Protein AF-A0ABD3G3Y7-F1 (afdb_monomer_lite)

InterPro domains:
  IPR002200 Elicitin [SM01187] (42-125)

Organism: NCBI:txid2107226

Structure (mmCIF, N/CA/C/O backbone):
data_AF-A0ABD3G3Y7-F1
#
_entry.id   AF-A0ABD3G3Y7-F1
#
loop_
_atom_site.group_PDB
_atom_site.id
_atom_site.type_symbol
_atom_site.label_atom_id
_atom_site.label_alt_id
_atom_site.label_comp_id
_atom_site.label_asym_id
_atom_site.label_entity_id
_atom_site.label_seq_id
_atom_site.pdbx_PDB_ins_code
_atom_site.Cartn_x
_atom_site.Cartn_y
_atom_site.Cartn_z
_atom_site.occupancy
_atom_site.B_iso_or_equiv
_atom_site.auth_seq_id
_atom_site.auth_comp_id
_atom_site.auth_asym_id
_atom_site.auth_atom_id
_atom_site.pdbx_PDB_model_num
ATOM 1 N N . MET A 1 1 ? -43.238 5.661 51.638 1.00 44.09 1 MET A N 1
ATOM 2 C CA . MET A 1 1 ? -43.684 4.256 51.525 1.00 44.09 1 MET A CA 1
ATOM 3 C C . MET A 1 1 ? -43.004 3.636 50.316 1.00 44.09 1 MET A C 1
ATOM 5 O O . MET A 1 1 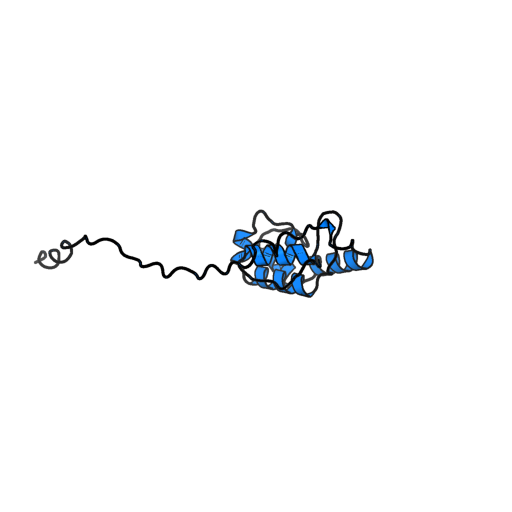? -43.554 3.562 49.229 1.00 44.09 1 MET A O 1
ATOM 9 N N . THR A 1 2 ? -41.734 3.312 50.515 1.00 48.25 2 THR A N 1
ATOM 10 C CA . THR A 1 2 ? -40.935 2.378 49.722 1.00 48.25 2 THR A CA 1
ATOM 11 C C . THR A 1 2 ? -41.426 0.949 49.988 1.00 48.25 2 THR A C 1
ATOM 13 O O . THR A 1 2 ? -42.065 0.721 51.012 1.00 48.25 2 THR A O 1
ATOM 16 N N . SER A 1 3 ? -41.068 -0.004 49.118 1.00 48.47 3 SER A N 1
ATOM 17 C CA . SER A 1 3 ? -41.077 -1.458 49.395 1.00 48.47 3 SER A CA 1
ATOM 18 C C . SER A 1 3 ? -42.194 -2.333 48.798 1.00 48.47 3 SER A C 1
ATOM 20 O O . SER A 1 3 ? -42.566 -3.322 49.420 1.00 48.47 3 SER A O 1
ATOM 22 N N . LEU A 1 4 ? -42.678 -2.065 47.578 1.00 47.31 4 LEU A N 1
ATOM 23 C CA . LEU A 1 4 ? -43.450 -3.081 46.823 1.00 47.31 4 LEU A CA 1
ATOM 24 C C . LEU A 1 4 ? -43.071 -3.236 45.343 1.00 47.31 4 LEU A C 1
ATOM 26 O O . LEU A 1 4 ? -43.404 -4.250 44.744 1.00 47.31 4 LEU A O 1
ATOM 30 N N . THR A 1 5 ? -42.302 -2.315 44.757 1.00 50.72 5 THR A N 1
ATOM 31 C CA . THR A 1 5 ? -41.830 -2.436 43.362 1.00 50.72 5 THR A CA 1
ATOM 32 C C . THR A 1 5 ? -40.524 -3.222 43.208 1.00 50.72 5 THR A C 1
ATOM 34 O O . THR A 1 5 ? -40.112 -3.508 42.090 1.00 50.72 5 THR A O 1
ATOM 37 N N . TYR A 1 6 ? -39.881 -3.620 44.311 1.00 47.50 6 TYR A N 1
ATOM 38 C CA . TYR A 1 6 ? -38.609 -4.359 44.292 1.00 47.50 6 TYR A CA 1
ATOM 39 C C . TYR A 1 6 ? -38.775 -5.887 44.208 1.00 47.50 6 TYR A C 1
ATOM 41 O O . TYR A 1 6 ? -37.803 -6.601 43.979 1.00 47.50 6 TYR A O 1
ATOM 49 N N . LEU A 1 7 ? -40.002 -6.397 44.365 1.00 43.81 7 LEU A N 1
ATOM 50 C CA . LEU A 1 7 ? -40.294 -7.836 44.358 1.00 43.81 7 LEU A CA 1
ATOM 51 C C . LEU A 1 7 ? -40.496 -8.431 42.953 1.00 43.81 7 LEU A C 1
ATOM 53 O O . LEU A 1 7 ? -40.621 -9.643 42.824 1.00 43.81 7 LEU A O 1
ATOM 57 N N . SER A 1 8 ? -40.485 -7.611 41.898 1.00 46.50 8 SER A N 1
ATOM 58 C CA . SER A 1 8 ? -40.621 -8.078 40.507 1.00 46.50 8 SER A CA 1
ATOM 59 C C . SER A 1 8 ? -39.281 -8.332 39.805 1.00 46.50 8 SER A C 1
ATOM 61 O O . SER A 1 8 ? -39.274 -8.772 38.662 1.00 46.50 8 SER A O 1
ATOM 63 N N . VAL A 1 9 ? -38.147 -8.060 40.466 1.00 48.38 9 VAL A N 1
ATOM 64 C CA . VAL A 1 9 ? -36.797 -8.150 39.865 1.00 48.38 9 VAL A CA 1
ATOM 65 C C . VAL A 1 9 ? -36.113 -9.500 40.155 1.00 48.38 9 VAL A C 1
ATOM 67 O O . VAL A 1 9 ? -35.058 -9.797 39.606 1.00 48.38 9 VAL A O 1
ATOM 70 N N . ILE A 1 10 ? -36.718 -10.363 40.980 1.00 51.78 10 ILE A N 1
ATOM 71 C CA . ILE A 1 10 ? -36.110 -11.622 41.442 1.00 51.78 10 ILE A CA 1
ATOM 72 C C . ILE A 1 10 ? -37.076 -12.791 41.221 1.00 51.78 10 ILE A C 1
ATOM 74 O O . ILE A 1 10 ? -37.512 -13.441 42.166 1.00 51.78 10 ILE A O 1
ATOM 78 N N . LEU A 1 11 ? -37.446 -13.074 39.973 1.00 45.81 11 LEU A N 1
ATOM 79 C CA . LEU A 1 11 ? -37.988 -14.390 39.647 1.00 45.81 11 LEU A CA 1
ATOM 80 C C . LEU A 1 11 ? -37.714 -14.731 38.181 1.00 45.81 11 LEU A C 1
ATOM 82 O O . LEU A 1 11 ? -38.239 -14.090 37.279 1.00 45.81 11 LEU A O 1
ATOM 86 N N . LEU A 1 12 ? -36.930 -15.798 38.011 1.00 46.09 12 LEU A N 1
ATOM 87 C CA . LEU A 1 12 ? -36.737 -16.607 36.801 1.00 46.09 12 LEU A CA 1
ATOM 88 C C . LEU A 1 12 ? -35.560 -16.222 35.895 1.00 46.09 12 LEU A C 1
ATOM 90 O O . LEU A 1 12 ? -35.691 -15.991 34.697 1.00 46.09 12 LEU A O 1
ATOM 94 N N . LEU A 1 13 ? -34.362 -16.331 36.480 1.00 44.41 13 LEU A N 1
ATOM 95 C CA . LEU A 1 13 ? -33.286 -17.059 35.807 1.00 44.41 13 LEU A CA 1
ATOM 96 C C . LEU A 1 13 ? -33.719 -18.517 35.532 1.00 44.41 13 LEU A C 1
ATOM 98 O O . LEU A 1 13 ? -34.353 -19.137 36.389 1.00 44.41 13 LEU A O 1
ATOM 102 N N . HIS A 1 14 ? -33.190 -19.046 34.422 1.00 40.41 14 HIS A N 1
ATOM 103 C CA . HIS A 1 14 ? -33.032 -20.450 33.993 1.00 40.41 14 HIS A CA 1
ATOM 104 C C . HIS A 1 14 ? -34.034 -20.977 32.959 1.00 40.41 14 HIS A C 1
ATOM 106 O O . HIS A 1 14 ? -35.148 -21.347 33.305 1.00 40.41 14 HIS A O 1
ATOM 112 N N . LEU A 1 15 ? -33.550 -21.092 31.712 1.00 47.75 15 LEU A N 1
ATOM 113 C CA . LEU A 1 15 ? -33.696 -22.224 30.770 1.00 47.75 15 LEU A CA 1
ATOM 114 C C . LEU A 1 15 ? -32.942 -21.832 29.477 1.00 47.75 15 LEU A C 1
ATOM 116 O O . LEU A 1 15 ? -33.440 -21.074 28.658 1.00 47.75 15 LEU A O 1
ATOM 120 N N . VAL A 1 16 ? -31.614 -21.968 29.458 1.00 49.75 16 VAL A N 1
ATOM 121 C CA . VAL A 1 16 ? -30.851 -23.078 28.844 1.00 49.75 16 VAL A CA 1
ATOM 122 C C . VAL A 1 16 ? -31.161 -23.300 27.353 1.00 49.75 16 VAL A C 1
ATOM 124 O O . VAL A 1 16 ? -32.151 -23.917 26.987 1.00 49.75 16 VAL A O 1
ATOM 127 N N . ALA A 1 17 ? -30.221 -22.800 26.545 1.00 50.22 17 ALA A N 1
ATOM 128 C CA . ALA A 1 17 ? -29.648 -23.361 25.320 1.00 50.22 17 ALA A CA 1
ATOM 129 C C . ALA A 1 17 ? -30.558 -24.089 24.313 1.00 50.22 17 ALA A C 1
ATOM 131 O O . ALA A 1 17 ? -30.858 -25.267 24.464 1.00 50.22 17 ALA A O 1
ATOM 132 N N . ALA A 1 18 ? -30.779 -23.428 23.175 1.00 44.91 18 ALA A N 1
ATOM 133 C CA . ALA A 1 18 ? -30.588 -24.029 21.853 1.00 44.91 18 ALA A CA 1
ATOM 134 C C . ALA A 1 18 ? -30.453 -22.906 20.811 1.00 44.91 18 ALA A C 1
ATOM 136 O O . ALA A 1 18 ? -31.410 -22.551 20.127 1.00 44.91 18 ALA A O 1
ATOM 137 N N . VAL A 1 19 ? -29.257 -22.317 20.692 1.00 49.69 19 VAL A N 1
ATOM 138 C CA . VAL A 1 19 ? -28.892 -21.646 19.437 1.00 49.69 19 VAL A CA 1
ATOM 139 C C . VAL A 1 19 ? -28.704 -22.767 18.426 1.00 49.69 19 VAL A C 1
ATOM 141 O O . VAL A 1 19 ? -27.709 -23.489 18.456 1.00 49.69 19 VAL A O 1
ATOM 144 N N . VAL A 1 20 ? -29.709 -22.965 17.578 1.00 50.22 20 VAL A N 1
ATOM 145 C CA . VAL A 1 20 ? -29.557 -23.771 16.372 1.00 50.22 20 VAL A CA 1
ATOM 146 C C . VAL A 1 20 ? -28.640 -22.976 15.453 1.00 50.22 20 VAL A C 1
ATOM 148 O O . VAL A 1 20 ? -29.060 -22.015 14.811 1.00 50.22 20 VAL A O 1
ATOM 151 N N . CYS A 1 21 ? -27.366 -23.359 15.436 1.00 45.62 21 CYS A N 1
ATOM 152 C CA . CYS A 1 21 ? -26.447 -23.014 14.368 1.00 45.62 21 CYS A CA 1
ATOM 153 C C . CYS A 1 21 ? -27.037 -23.581 13.074 1.00 45.62 21 CYS A C 1
ATOM 155 O O . CYS A 1 21 ? -26.969 -24.789 12.845 1.00 45.62 21 CYS A O 1
ATOM 157 N N . THR A 1 22 ? -27.632 -22.746 12.223 1.00 49.28 22 THR A N 1
ATOM 158 C CA . THR A 1 22 ? -27.760 -23.126 10.817 1.00 49.28 22 THR A CA 1
ATOM 159 C C . THR A 1 22 ? -26.346 -23.165 10.280 1.00 49.28 22 THR A C 1
ATOM 161 O O . THR A 1 22 ? -25.694 -22.125 10.169 1.00 49.28 22 THR A O 1
ATOM 164 N N . ALA A 1 23 ? -25.865 -24.391 10.080 1.00 44.28 23 ALA A N 1
ATOM 165 C CA . ALA A 1 23 ? -24.583 -24.692 9.490 1.00 44.28 23 ALA A CA 1
ATOM 166 C C . ALA A 1 23 ? -24.368 -23.771 8.289 1.00 44.28 23 ALA A C 1
ATOM 168 O O . ALA A 1 23 ? -25.163 -23.754 7.351 1.00 44.28 23 ALA A O 1
ATOM 169 N N . THR A 1 24 ? -23.300 -22.984 8.368 1.00 53.03 24 THR A N 1
ATOM 170 C CA . THR A 1 24 ? -22.578 -22.508 7.199 1.00 53.03 24 THR A CA 1
ATOM 171 C C . THR A 1 24 ? -22.510 -23.655 6.207 1.00 53.03 24 THR A C 1
ATOM 173 O O . THR A 1 24 ? -21.948 -24.703 6.539 1.00 53.03 24 THR A O 1
ATOM 176 N N . ASP A 1 25 ? -23.074 -23.464 5.016 1.00 42.97 25 ASP A N 1
ATOM 177 C CA . ASP A 1 25 ? -22.655 -24.242 3.865 1.00 42.97 25 ASP A CA 1
ATOM 178 C C . ASP A 1 25 ? -21.134 -24.137 3.821 1.00 42.97 25 ASP A C 1
ATOM 180 O O . ASP A 1 25 ? -20.562 -23.071 3.569 1.00 42.97 25 ASP A O 1
ATOM 184 N N . ALA A 1 26 ? -20.487 -25.250 4.160 1.00 47.09 26 ALA A N 1
ATOM 185 C CA . ALA A 1 26 ? -19.098 -25.489 3.868 1.00 47.09 26 ALA A CA 1
ATOM 186 C C . ALA A 1 26 ? -19.002 -25.481 2.345 1.00 47.09 26 ALA A C 1
ATOM 188 O O . ALA A 1 26 ? -19.076 -26.512 1.678 1.00 47.09 26 ALA A O 1
ATOM 189 N N . SER A 1 27 ? -18.859 -24.281 1.784 1.00 44.56 27 SER A N 1
ATOM 190 C CA . SER A 1 27 ? -18.192 -24.137 0.511 1.00 44.56 27 SER A CA 1
ATOM 191 C C . SER A 1 27 ? -16.796 -24.677 0.750 1.00 44.56 27 SER A C 1
ATOM 193 O O . SER A 1 27 ? -15.920 -23.997 1.274 1.00 44.56 27 SER A O 1
ATOM 195 N N . ASN A 1 28 ? -16.633 -25.940 0.369 1.00 45.16 28 ASN A N 1
ATOM 196 C CA . ASN A 1 28 ? -15.392 -26.650 0.104 1.00 45.16 28 ASN A CA 1
ATOM 197 C C . ASN A 1 28 ? -14.627 -25.952 -1.047 1.00 45.16 28 ASN A C 1
ATOM 199 O O . ASN A 1 28 ? -14.149 -26.580 -1.987 1.00 45.16 28 ASN A O 1
ATOM 203 N N . GLY A 1 29 ? -14.564 -24.623 -1.013 1.00 43.69 29 GLY A N 1
ATOM 204 C CA . GLY A 1 29 ? -13.756 -23.788 -1.869 1.00 43.69 29 GLY A CA 1
ATOM 205 C C . GLY A 1 29 ? -12.404 -23.687 -1.206 1.00 43.69 29 GLY A C 1
ATOM 206 O O . GLY A 1 29 ? -12.130 -22.704 -0.534 1.00 43.69 29 GLY A O 1
ATOM 207 N N . THR A 1 30 ? -11.620 -24.755 -1.352 1.00 44.22 30 THR A N 1
ATOM 208 C CA . THR A 1 30 ? -10.159 -24.698 -1.444 1.00 44.22 30 THR A CA 1
ATOM 209 C C . THR A 1 30 ? -9.545 -23.443 -0.817 1.00 44.22 30 THR A C 1
ATOM 211 O O . THR A 1 30 ? -9.277 -22.454 -1.501 1.00 44.22 30 THR A O 1
ATOM 214 N N . GLU A 1 31 ? -9.185 -23.544 0.464 1.00 41.31 31 GLU A N 1
ATOM 215 C CA . GLU A 1 31 ? -8.159 -22.701 1.106 1.00 41.31 31 GLU A CA 1
ATOM 216 C C . GLU A 1 31 ? -6.814 -22.730 0.329 1.00 41.31 31 GLU A C 1
ATOM 218 O O . GLU A 1 31 ? -5.870 -22.008 0.628 1.00 41.31 31 GLU A O 1
ATOM 223 N N . THR A 1 32 ? -6.741 -23.545 -0.726 1.00 37.72 32 THR A N 1
ATOM 224 C CA . THR A 1 32 ? -5.692 -23.681 -1.737 1.00 37.72 32 THR A CA 1
ATOM 225 C C . THR A 1 32 ? -5.525 -22.468 -2.670 1.00 37.72 32 THR A C 1
ATOM 227 O O . THR A 1 32 ? -4.532 -22.419 -3.385 1.00 37.72 32 THR A O 1
ATOM 230 N N . ALA A 1 33 ? -6.429 -21.480 -2.697 1.00 39.19 33 ALA A N 1
ATOM 231 C CA . ALA A 1 33 ? -6.342 -20.381 -3.675 1.00 39.19 33 ALA A CA 1
ATOM 232 C C . ALA A 1 33 ? -5.467 -19.172 -3.262 1.00 39.19 33 ALA A C 1
ATOM 234 O O . ALA A 1 33 ? -5.240 -18.298 -4.094 1.00 39.19 33 ALA A O 1
ATOM 235 N N . VAL A 1 34 ? -4.982 -19.085 -2.014 1.00 46.00 34 VAL A N 1
ATOM 236 C CA . VAL A 1 34 ? -4.286 -17.871 -1.505 1.00 46.00 34 VAL A CA 1
ATOM 237 C C . VAL A 1 34 ? -2.852 -18.142 -1.020 1.00 46.00 34 VAL A C 1
ATOM 239 O O . VAL A 1 34 ? -2.130 -17.223 -0.646 1.00 46.00 34 VAL A O 1
ATOM 242 N N . ALA A 1 35 ? -2.382 -19.389 -1.073 1.00 43.28 35 ALA A N 1
ATOM 243 C CA . ALA A 1 35 ? -0.980 -19.726 -0.818 1.00 43.28 35 ALA A CA 1
ATOM 244 C C . ALA A 1 35 ? -0.160 -19.688 -2.121 1.00 43.28 35 ALA A C 1
ATOM 246 O O . ALA A 1 35 ? 0.487 -20.665 -2.485 1.00 43.28 35 ALA A O 1
ATOM 247 N N . THR A 1 36 ? -0.211 -18.573 -2.8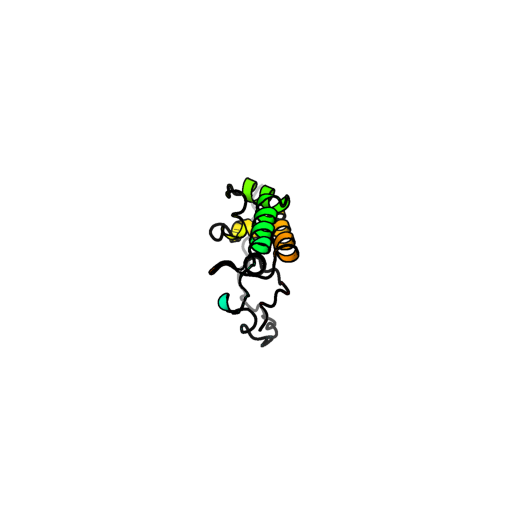54 1.00 55.62 36 THR A N 1
ATOM 248 C CA . THR A 1 36 ? 0.711 -18.333 -3.973 1.00 55.62 36 THR A CA 1
ATOM 249 C C . THR A 1 36 ? 2.095 -18.060 -3.395 1.00 55.62 36 THR A C 1
ATOM 251 O O . THR A 1 36 ? 2.262 -17.188 -2.533 1.00 55.62 36 THR A O 1
ATOM 254 N N . PHE A 1 37 ? 3.106 -18.798 -3.845 1.00 58.62 37 PHE A N 1
ATOM 255 C CA . PHE A 1 37 ? 4.476 -18.535 -3.438 1.00 58.62 37 PHE A CA 1
ATOM 256 C C . PHE A 1 37 ? 4.912 -17.217 -4.080 1.00 58.62 37 PHE A C 1
ATOM 258 O O . PHE A 1 37 ? 4.837 -17.049 -5.292 1.00 58.62 37 PHE A O 1
ATOM 265 N N . VAL A 1 38 ? 5.379 -16.257 -3.273 1.00 67.19 38 VAL A N 1
ATOM 266 C CA . VAL A 1 38 ? 5.852 -14.945 -3.761 1.00 67.19 38 VAL A CA 1
ATOM 267 C C . VAL A 1 38 ? 6.883 -15.097 -4.891 1.00 67.19 38 VAL A C 1
ATOM 269 O O . VAL A 1 38 ? 6.980 -14.220 -5.738 1.00 67.19 38 VAL A O 1
ATOM 272 N N . TYR A 1 39 ? 7.599 -16.221 -4.947 1.00 64.62 39 TYR A N 1
ATOM 273 C CA . TYR A 1 39 ? 8.575 -16.557 -5.983 1.00 64.62 39 TYR A CA 1
ATOM 274 C C . TYR A 1 39 ? 8.010 -16.676 -7.407 1.00 64.62 39 TYR A C 1
ATOM 276 O O . TYR A 1 39 ? 8.766 -16.426 -8.345 1.00 64.62 39 TYR A O 1
ATOM 284 N N . ASP A 1 40 ? 6.718 -16.976 -7.571 1.00 80.62 40 ASP A N 1
ATOM 285 C CA . ASP A 1 40 ? 6.067 -17.089 -8.888 1.00 80.62 40 ASP A CA 1
ATOM 286 C C . ASP A 1 40 ? 5.732 -15.710 -9.490 1.00 80.62 40 ASP A C 1
ATOM 288 O O . ASP A 1 40 ? 5.461 -15.568 -10.683 1.00 80.62 40 ASP A O 1
ATOM 292 N N . ILE A 1 41 ? 5.804 -14.649 -8.678 1.00 83.69 41 ILE A N 1
ATOM 293 C CA . ILE A 1 41 ? 5.621 -13.271 -9.132 1.00 83.69 41 ILE A CA 1
ATOM 294 C C . ILE A 1 41 ? 6.917 -12.809 -9.824 1.00 83.69 41 ILE A C 1
ATOM 296 O O . ILE A 1 41 ? 7.999 -12.937 -9.240 1.00 83.69 41 ILE A O 1
ATOM 300 N N . PRO A 1 42 ? 6.855 -12.241 -11.044 1.00 89.75 42 PRO A N 1
ATOM 301 C CA . PRO A 1 42 ? 8.049 -11.776 -11.743 1.00 89.75 42 PRO A CA 1
ATOM 302 C C . PRO A 1 42 ? 8.738 -10.644 -10.973 1.00 89.75 42 PRO A C 1
ATOM 304 O O . PRO A 1 42 ? 8.077 -9.794 -10.371 1.00 89.75 42 PRO A O 1
ATOM 307 N N . GLU A 1 43 ? 10.072 -10.617 -11.013 1.00 91.56 43 GLU A N 1
ATOM 308 C CA . GLU A 1 43 ? 10.856 -9.493 -10.488 1.00 91.56 43 GLU A CA 1
ATOM 309 C C . GLU A 1 43 ? 10.475 -8.197 -11.213 1.00 91.56 43 GLU A C 1
ATOM 311 O O . GLU A 1 43 ? 10.25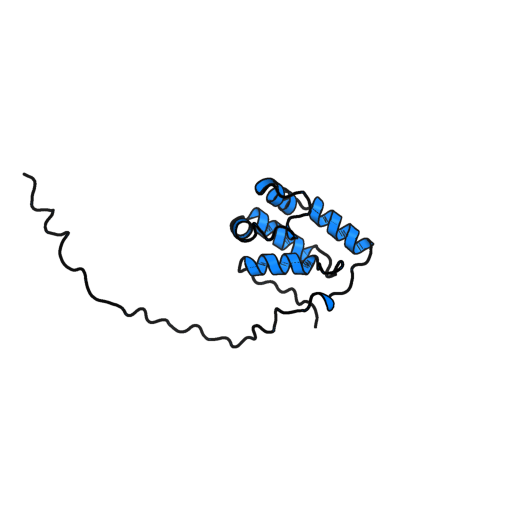2 -8.176 -12.427 1.00 91.56 43 GLU A O 1
ATOM 316 N N . CYS A 1 44 ? 10.395 -7.108 -10.459 1.00 91.50 44 CYS A N 1
ATOM 317 C CA . CYS A 1 44 ? 10.118 -5.792 -10.997 1.00 91.50 44 CYS A CA 1
ATOM 318 C C . CYS A 1 44 ? 11.284 -5.318 -11.866 1.00 91.50 44 CYS A C 1
ATOM 320 O O . CYS A 1 44 ? 12.455 -5.433 -11.497 1.00 91.50 44 CYS A O 1
ATOM 322 N N . THR A 1 45 ? 10.966 -4.679 -12.990 1.00 94.81 45 THR A N 1
ATOM 323 C CA . THR A 1 45 ? 11.950 -3.845 -13.680 1.00 94.81 45 THR A CA 1
ATOM 324 C C . THR A 1 45 ? 12.298 -2.627 -12.820 1.00 94.81 45 THR A C 1
ATOM 326 O O . THR A 1 45 ? 11.533 -2.222 -11.941 1.00 94.81 45 THR A O 1
ATOM 329 N N . TYR A 1 46 ? 13.436 -1.991 -13.105 1.00 93.94 46 TYR A N 1
ATOM 330 C CA . TYR A 1 46 ? 13.839 -0.761 -12.418 1.00 93.94 46 TYR A CA 1
ATOM 331 C C . TYR A 1 46 ? 12.747 0.326 -12.459 1.00 93.94 46 TYR A C 1
ATOM 333 O O . TYR A 1 46 ? 12.439 0.940 -11.438 1.00 93.94 46 TYR A O 1
ATOM 341 N N . ASP A 1 47 ? 12.097 0.514 -13.611 1.00 95.88 47 ASP A N 1
ATOM 342 C CA . ASP A 1 47 ? 11.020 1.498 -13.759 1.00 95.88 47 ASP A CA 1
ATOM 343 C C . ASP A 1 47 ? 9.780 1.140 -12.930 1.00 95.88 47 ASP A C 1
ATOM 345 O O . ASP A 1 47 ? 9.131 2.025 -12.372 1.00 95.88 47 ASP A O 1
ATOM 349 N N . GLN A 1 48 ? 9.464 -0.152 -12.796 1.00 94.69 48 GLN A N 1
ATOM 350 C CA . GLN A 1 48 ? 8.372 -0.616 -11.940 1.00 94.69 48 GLN A CA 1
ATOM 351 C C . GLN A 1 48 ? 8.680 -0.401 -10.456 1.00 94.69 48 GLN A C 1
ATOM 353 O O . GLN A 1 48 ? 7.785 0.003 -9.715 1.00 94.69 48 GLN A O 1
ATOM 358 N N . LEU A 1 49 ? 9.928 -0.609 -10.022 1.00 93.38 49 LEU A N 1
ATOM 359 C CA . LEU A 1 49 ? 10.350 -0.296 -8.651 1.00 93.38 49 LEU A CA 1
ATOM 360 C C . LEU A 1 49 ? 10.214 1.196 -8.362 1.00 93.38 49 LEU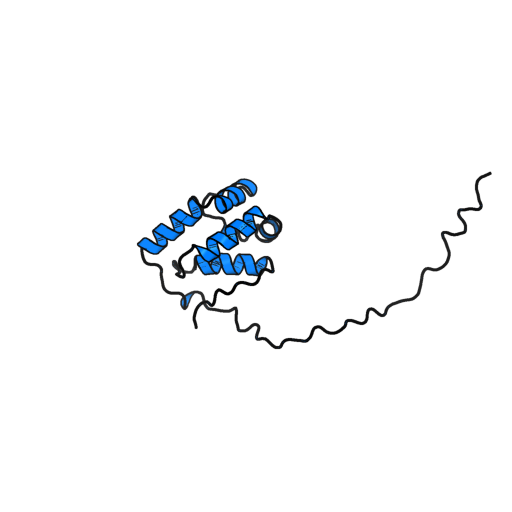 A C 1
ATOM 362 O O . LEU A 1 49 ? 9.601 1.573 -7.367 1.00 93.38 49 LEU A O 1
ATOM 366 N N . LYS A 1 50 ? 10.704 2.042 -9.272 1.00 94.88 50 LYS A N 1
ATOM 367 C CA . LYS A 1 50 ? 10.594 3.499 -9.153 1.00 94.88 50 LYS A CA 1
ATOM 368 C C . LYS A 1 50 ? 9.136 3.963 -9.124 1.00 94.88 50 LYS A C 1
ATOM 370 O O . LYS A 1 50 ? 8.787 4.851 -8.350 1.00 94.88 50 LYS A O 1
ATOM 375 N N . LEU A 1 51 ? 8.276 3.361 -9.947 1.00 94.31 51 LEU A N 1
ATOM 376 C CA . LEU A 1 51 ? 6.839 3.625 -9.925 1.00 94.31 51 LEU A CA 1
ATOM 377 C C . LEU A 1 51 ? 6.214 3.203 -8.589 1.00 94.31 51 LEU A C 1
ATOM 379 O O . LEU A 1 51 ? 5.444 3.966 -8.013 1.00 94.31 51 LEU A O 1
ATOM 383 N N . GLY A 1 52 ? 6.558 2.015 -8.086 1.00 93.38 52 GLY A N 1
ATOM 384 C CA . GLY A 1 52 ? 6.094 1.518 -6.793 1.00 93.38 52 GLY A CA 1
ATOM 385 C C . GLY A 1 52 ? 6.489 2.439 -5.640 1.00 93.38 52 GLY A C 1
ATOM 386 O O . GLY A 1 52 ? 5.632 2.829 -4.852 1.00 93.38 52 GLY A O 1
ATOM 387 N N . GLU A 1 53 ? 7.757 2.848 -5.582 1.00 93.44 53 GLU A N 1
ATOM 388 C CA . GLU A 1 53 ? 8.268 3.801 -4.591 1.00 93.44 53 GLU A CA 1
ATOM 389 C C . GLU A 1 53 ? 7.536 5.147 -4.673 1.00 93.44 53 GLU A C 1
ATOM 391 O O . GLU A 1 53 ? 7.085 5.671 -3.652 1.00 93.44 53 GLU A O 1
ATOM 396 N N . ALA A 1 54 ? 7.353 5.687 -5.882 1.00 95.31 54 ALA A N 1
ATOM 397 C CA . ALA A 1 54 ? 6.630 6.937 -6.080 1.00 95.31 54 ALA A CA 1
ATOM 398 C C . ALA A 1 54 ? 5.180 6.836 -5.585 1.00 95.31 54 ALA A C 1
ATOM 400 O O . ALA A 1 54 ? 4.721 7.719 -4.867 1.00 95.31 54 ALA A O 1
ATOM 401 N N . ILE A 1 55 ? 4.462 5.755 -5.908 1.00 95.25 55 ILE A N 1
ATOM 402 C CA . ILE A 1 55 ? 3.090 5.535 -5.428 1.00 95.25 55 ILE A CA 1
ATOM 403 C C . ILE A 1 55 ? 3.065 5.466 -3.896 1.00 95.25 55 ILE A C 1
ATOM 405 O O . ILE A 1 55 ? 2.303 6.197 -3.265 1.00 95.25 55 ILE A O 1
ATOM 409 N N . LEU A 1 56 ? 3.924 4.641 -3.291 1.00 93.56 56 LEU A N 1
ATOM 410 C CA . LEU A 1 56 ? 3.962 4.432 -1.840 1.00 93.56 56 LEU A CA 1
ATOM 411 C C . LEU A 1 56 ? 4.281 5.711 -1.057 1.00 93.56 56 LEU A C 1
ATOM 413 O O . LEU A 1 56 ? 3.802 5.877 0.058 1.00 93.56 56 LEU A O 1
ATOM 417 N N . THR A 1 57 ? 5.068 6.618 -1.633 1.00 95.44 57 THR A N 1
ATOM 418 C CA . THR A 1 57 ? 5.513 7.849 -0.961 1.00 95.44 57 THR A CA 1
ATOM 419 C C . THR A 1 57 ? 4.688 9.088 -1.308 1.00 95.44 57 THR A C 1
ATOM 421 O O . THR A 1 57 ? 4.895 10.136 -0.699 1.00 95.44 57 THR A O 1
ATOM 424 N N . THR A 1 58 ? 3.756 9.007 -2.265 1.00 95.25 58 THR A N 1
ATOM 425 C CA . THR A 1 58 ? 2.969 10.174 -2.711 1.00 95.25 58 THR A CA 1
ATOM 426 C C . THR A 1 58 ? 1.459 9.969 -2.681 1.00 95.25 58 THR A C 1
ATOM 428 O O . THR A 1 58 ? 0.723 10.957 -2.730 1.00 95.25 58 THR A O 1
ATOM 431 N N . GLU A 1 59 ? 0.962 8.731 -2.577 1.00 94.81 59 GLU A N 1
ATOM 432 C CA . GLU A 1 59 ? -0.479 8.485 -2.571 1.00 94.81 59 GLU A CA 1
ATOM 433 C C . GLU A 1 59 ? -1.128 9.106 -1.312 1.00 94.81 59 GLU A C 1
ATOM 435 O O . GLU A 1 59 ? -0.750 8.776 -0.183 1.00 94.81 59 GLU A O 1
ATOM 440 N N . PRO A 1 60 ? -2.111 10.016 -1.461 1.00 94.31 60 PRO A N 1
ATOM 441 C CA . PRO A 1 60 ? -2.603 10.818 -0.341 1.00 94.31 60 PRO A CA 1
ATOM 442 C C . PRO A 1 60 ? -3.224 10.023 0.813 1.00 94.31 60 PRO A C 1
ATOM 444 O O . PRO A 1 60 ? -3.107 10.430 1.972 1.00 94.31 60 PRO A O 1
ATOM 447 N N . ASN A 1 61 ? -3.926 8.920 0.534 1.00 93.69 61 ASN A N 1
ATOM 448 C CA . ASN A 1 61 ? -4.509 8.097 1.594 1.00 93.69 61 ASN A CA 1
ATOM 449 C C . ASN A 1 61 ? -3.437 7.316 2.355 1.00 93.69 61 ASN A C 1
ATOM 451 O O . ASN A 1 61 ? -3.549 7.190 3.573 1.00 93.69 61 ASN A O 1
ATOM 455 N N . THR A 1 62 ? -2.400 6.861 1.656 1.00 94.94 62 THR A N 1
ATOM 456 C CA . THR A 1 62 ? -1.226 6.183 2.204 1.00 94.94 62 THR A CA 1
ATOM 457 C C . THR A 1 62 ? -0.525 7.109 3.180 1.00 94.94 62 THR A C 1
ATOM 459 O O . THR A 1 62 ? -0.461 6.789 4.362 1.00 94.94 62 THR A O 1
ATOM 462 N N . LEU A 1 63 ? -0.173 8.323 2.753 1.00 95.75 63 LEU A N 1
ATOM 463 C CA . LEU A 1 63 ? 0.470 9.312 3.625 1.00 95.75 63 LEU A CA 1
ATOM 464 C C . LEU A 1 63 ? -0.380 9.683 4.846 1.00 95.75 63 LEU A C 1
ATOM 466 O O . LEU A 1 63 ? 0.137 9.826 5.955 1.00 95.75 63 LEU A O 1
ATOM 470 N N . ARG A 1 64 ? -1.696 9.837 4.668 1.00 95.62 64 ARG A N 1
ATOM 471 C CA . ARG A 1 64 ? -2.617 10.142 5.773 1.00 95.62 64 ARG A CA 1
ATOM 472 C C . ARG A 1 64 ? -2.723 8.986 6.766 1.00 95.62 64 ARG A C 1
ATOM 474 O O . ARG A 1 64 ? -2.750 9.232 7.969 1.00 95.62 64 ARG A O 1
ATOM 481 N N . CYS A 1 65 ? -2.786 7.754 6.270 1.00 95.75 65 CYS A N 1
ATOM 482 C CA . CYS A 1 65 ? -2.769 6.564 7.106 1.00 95.75 65 CYS A CA 1
ATOM 483 C C . CYS A 1 65 ? -1.443 6.465 7.873 1.00 95.75 65 CYS A C 1
ATOM 485 O O . CYS A 1 65 ? -1.444 6.359 9.095 1.00 95.75 65 CYS A O 1
ATOM 487 N N . GLU A 1 66 ? -0.315 6.610 7.180 1.00 96.00 66 GLU A N 1
ATOM 488 C CA . GLU A 1 66 ? 1.013 6.542 7.788 1.00 96.00 66 GLU A CA 1
ATOM 489 C C . GLU A 1 66 ? 1.205 7.614 8.863 1.00 96.00 66 GLU A C 1
ATOM 491 O O . GLU A 1 66 ? 1.624 7.307 9.976 1.00 96.00 66 GLU A O 1
ATOM 496 N N . THR A 1 67 ? 0.784 8.849 8.582 1.00 95.88 67 THR A N 1
ATOM 497 C CA . THR A 1 67 ? 0.816 9.954 9.552 1.00 95.88 67 THR A CA 1
ATOM 498 C C . THR A 1 67 ? -0.009 9.637 10.798 1.00 95.88 67 THR A C 1
ATOM 500 O O . THR A 1 67 ? 0.438 9.900 11.913 1.00 95.88 67 THR A O 1
ATOM 503 N N . LYS A 1 68 ? -1.204 9.056 10.633 1.00 95.31 68 LYS A N 1
ATOM 504 C CA . LYS A 1 68 ? -2.095 8.724 11.752 1.00 95.31 68 LYS A CA 1
ATOM 505 C C . LYS A 1 68 ? -1.488 7.683 12.696 1.00 95.31 68 LYS A C 1
ATOM 507 O O . LYS A 1 68 ? -1.689 7.780 13.902 1.00 95.31 68 LYS A O 1
ATOM 512 N N . PHE A 1 69 ? -0.742 6.726 12.153 1.00 94.69 69 PHE A N 1
ATOM 513 C CA . PHE A 1 69 ? -0.143 5.624 12.909 1.00 94.69 69 PHE A CA 1
ATOM 514 C C . PHE A 1 69 ? 1.343 5.822 13.232 1.00 94.69 69 PHE A C 1
ATOM 516 O O . PHE A 1 69 ? 1.971 4.929 13.794 1.00 94.69 69 PHE A O 1
ATOM 523 N N . GLY A 1 70 ? 1.922 6.979 12.894 1.00 95.00 70 GLY A N 1
ATOM 524 C CA . GLY A 1 70 ? 3.349 7.244 13.103 1.00 95.00 70 GLY A CA 1
ATOM 525 C C . GLY A 1 70 ? 4.265 6.337 12.272 1.00 95.00 70 GLY A C 1
ATOM 526 O O . GLY A 1 70 ? 5.409 6.094 12.654 1.00 95.00 70 GLY A O 1
ATOM 527 N N . ILE A 1 71 ? 3.768 5.825 11.146 1.00 94.56 71 ILE A N 1
ATOM 528 C CA . ILE A 1 71 ? 4.526 5.004 10.204 1.00 94.56 71 ILE A CA 1
ATOM 529 C C . ILE A 1 71 ? 5.379 5.935 9.336 1.00 94.56 71 ILE A C 1
ATOM 531 O O . ILE A 1 71 ? 4.944 7.011 8.923 1.00 94.56 71 ILE A O 1
ATOM 535 N N . LYS A 1 72 ? 6.618 5.529 9.048 1.00 94.69 72 LYS A N 1
ATOM 536 C CA . LYS A 1 72 ? 7.489 6.276 8.135 1.00 94.69 72 LYS A CA 1
ATOM 537 C C . LYS A 1 72 ? 6.888 6.277 6.715 1.00 94.69 72 LYS A C 1
ATOM 539 O O . LYS A 1 72 ? 6.423 5.225 6.284 1.00 94.69 72 LYS A O 1
ATOM 544 N N . PRO A 1 73 ? 6.963 7.391 5.963 1.00 92.62 73 PRO A N 1
ATOM 545 C CA . PRO A 1 73 ? 6.446 7.448 4.600 1.00 92.62 73 PRO A CA 1
ATOM 546 C C . PRO A 1 73 ? 6.928 6.300 3.705 1.00 92.62 73 PRO A C 1
ATOM 548 O O . PRO A 1 73 ? 8.128 6.009 3.673 1.00 92.62 73 PRO A O 1
ATOM 551 N N . GLY A 1 74 ? 6.001 5.672 2.982 1.00 91.94 74 GLY A N 1
ATOM 552 C CA . GLY A 1 74 ? 6.250 4.542 2.082 1.00 91.94 74 GLY A CA 1
ATOM 553 C C . GLY A 1 74 ? 6.388 3.171 2.760 1.00 91.94 74 GLY A C 1
ATOM 554 O O . GLY A 1 74 ? 6.729 2.191 2.095 1.00 91.94 74 GLY A O 1
ATOM 555 N N . MET A 1 75 ? 6.129 3.076 4.065 1.00 92.69 75 MET A N 1
ATOM 556 C CA . MET A 1 75 ? 6.272 1.849 4.860 1.00 92.69 75 MET A CA 1
ATOM 557 C C . MET A 1 75 ? 4.930 1.236 5.283 1.00 92.69 75 MET A C 1
ATOM 559 O O . MET A 1 75 ? 4.923 0.246 6.019 1.00 92.69 75 MET A O 1
ATOM 563 N N . LEU A 1 76 ? 3.789 1.765 4.822 1.00 93.31 76 LEU A N 1
ATOM 564 C CA . LEU A 1 76 ? 2.457 1.256 5.174 1.00 93.31 76 LEU A CA 1
ATOM 565 C C . LEU A 1 76 ? 2.347 -0.266 5.002 1.00 93.31 76 LEU A C 1
ATOM 567 O O . LEU A 1 76 ? 1.979 -0.984 5.926 1.00 93.31 76 LEU A O 1
ATOM 571 N N . LEU A 1 77 ? 2.748 -0.774 3.836 1.00 92.19 77 LEU A N 1
ATOM 572 C CA . LEU A 1 77 ? 2.680 -2.198 3.495 1.00 92.19 77 LEU A CA 1
ATOM 573 C C . LEU A 1 77 ? 3.677 -3.086 4.267 1.00 92.19 77 LEU A C 1
ATOM 575 O O . LEU A 1 77 ? 3.595 -4.309 4.182 1.00 92.19 77 LEU A O 1
ATOM 579 N N . GLN A 1 78 ? 4.612 -2.490 5.009 1.00 89.88 78 GLN A N 1
ATOM 580 C CA . GLN A 1 78 ? 5.569 -3.188 5.875 1.00 89.88 78 GLN A CA 1
ATOM 581 C C . GLN A 1 78 ? 5.142 -3.151 7.353 1.00 89.88 78 GLN A C 1
ATOM 583 O O . GLN A 1 78 ? 5.781 -3.765 8.205 1.00 89.88 78 GLN A O 1
ATOM 588 N N . SER A 1 79 ? 4.043 -2.463 7.672 1.00 89.44 79 SER A N 1
ATOM 589 C CA . SER A 1 79 ? 3.605 -2.191 9.045 1.00 89.44 79 SER A CA 1
ATOM 590 C C . SER A 1 79 ? 2.711 -3.299 9.609 1.00 89.44 79 SER A C 1
ATOM 592 O O . SER A 1 79 ? 1.619 -3.048 10.113 1.00 89.44 79 SER A O 1
ATOM 594 N N . ALA A 1 80 ? 3.172 -4.549 9.519 1.00 84.69 80 ALA A N 1
ATOM 595 C CA . ALA A 1 80 ? 2.405 -5.723 9.946 1.00 84.69 80 ALA A CA 1
ATOM 596 C C . ALA A 1 80 ? 2.055 -5.714 11.447 1.00 84.69 80 ALA A C 1
ATOM 598 O O . ALA A 1 80 ? 1.055 -6.296 11.848 1.00 84.69 80 ALA A O 1
ATOM 599 N N . THR A 1 81 ? 2.855 -5.037 12.275 1.00 88.00 81 THR A N 1
ATOM 600 C CA . THR A 1 81 ? 2.665 -4.964 13.734 1.00 88.00 81 THR A CA 1
ATOM 601 C C . THR A 1 81 ? 1.445 -4.161 14.167 1.00 88.00 81 THR A C 1
ATOM 603 O O . THR A 1 81 ? 1.049 -4.283 15.317 1.00 88.00 81 THR A O 1
ATOM 606 N N . VAL A 1 82 ? 0.896 -3.322 13.286 1.00 91.81 82 VAL A N 1
ATOM 607 C CA . VAL A 1 82 ? -0.294 -2.495 13.556 1.00 91.81 82 VAL A CA 1
ATOM 608 C C . VAL A 1 82 ? -1.459 -2.866 12.634 1.00 91.81 82 VAL A C 1
ATOM 610 O O . VAL A 1 82 ? -2.379 -2.080 12.426 1.00 91.81 82 VAL A O 1
ATOM 613 N N . ALA A 1 83 ? -1.391 -4.035 11.988 1.00 89.81 83 ALA A N 1
ATOM 614 C CA . ALA A 1 83 ? -2.306 -4.381 10.909 1.00 89.81 83 ALA A CA 1
ATOM 615 C C . ALA A 1 83 ? -3.773 -4.439 11.353 1.00 89.81 83 ALA A C 1
ATOM 617 O O . ALA A 1 83 ? -4.641 -3.985 10.609 1.00 89.81 83 ALA A O 1
ATOM 618 N N . ASP A 1 84 ? -4.040 -4.930 12.564 1.00 93.12 84 ASP A N 1
ATOM 619 C CA . ASP A 1 84 ? -5.389 -4.989 13.128 1.00 93.12 84 ASP A CA 1
ATOM 620 C C . ASP A 1 84 ? -5.972 -3.587 13.337 1.00 93.12 84 ASP A C 1
ATOM 622 O O . ASP A 1 84 ? -7.121 -3.319 12.976 1.00 93.12 84 ASP A O 1
ATOM 626 N N . GLU A 1 85 ? -5.169 -2.652 13.845 1.00 94.50 85 GLU A N 1
ATOM 627 C CA . GLU A 1 85 ? -5.586 -1.268 14.032 1.00 94.50 85 GLU A CA 1
ATOM 628 C C . GLU A 1 85 ? -5.792 -0.545 12.694 1.00 94.50 85 GLU A C 1
ATOM 630 O O . GLU A 1 85 ? -6.738 0.235 12.552 1.00 94.50 85 GLU A O 1
ATOM 635 N N . LEU A 1 86 ? -4.967 -0.840 11.680 1.00 93.81 86 LEU A N 1
ATOM 636 C CA . LEU A 1 86 ? -5.140 -0.303 10.325 1.00 93.81 86 LEU A CA 1
ATOM 637 C C . LEU A 1 86 ? -6.477 -0.733 9.701 1.00 93.81 86 LEU A C 1
ATOM 639 O O . LEU A 1 86 ? -7.092 0.053 8.975 1.00 93.81 86 LEU A O 1
ATOM 643 N N . CYS A 1 87 ? -6.953 -1.948 9.992 1.00 94.50 87 CYS A N 1
ATOM 644 C CA . CYS A 1 87 ? -8.226 -2.450 9.472 1.00 94.50 87 CYS A CA 1
ATOM 645 C C . CYS A 1 87 ? -9.445 -1.686 10.011 1.00 94.50 87 CYS A C 1
ATOM 647 O O . CYS A 1 87 ? -10.469 -1.615 9.330 1.00 94.50 87 CYS A O 1
ATOM 649 N N . GLY A 1 88 ? -9.334 -1.074 11.194 1.00 94.12 88 GLY A N 1
ATOM 650 C CA . GLY A 1 88 ? -10.375 -0.219 11.771 1.00 94.12 88 GLY A CA 1
ATOM 651 C C . GLY A 1 88 ? -10.459 1.179 11.148 1.00 94.12 88 GLY A C 1
ATOM 652 O O . GLY A 1 88 ? -11.398 1.922 11.427 1.00 94.12 88 GLY A O 1
ATOM 653 N N . GLU A 1 89 ? -9.501 1.555 10.297 1.00 95.19 89 GLU A N 1
ATOM 654 C CA . GLU A 1 89 ? -9.363 2.918 9.796 1.00 95.19 89 GLU A CA 1
ATOM 655 C C . GLU A 1 89 ? -9.669 3.039 8.306 1.00 95.19 89 GLU A C 1
ATOM 657 O O . GLU A 1 89 ? -8.920 2.592 7.434 1.00 95.19 89 GLU A O 1
ATOM 662 N N . GLN A 1 90 ? -10.750 3.752 7.982 1.00 92.69 90 GLN A N 1
ATOM 663 C CA . GLN A 1 90 ? -11.219 3.875 6.601 1.00 92.69 90 GLN A CA 1
ATOM 664 C C . GLN A 1 90 ? -10.185 4.526 5.669 1.00 92.69 90 GLN A C 1
ATOM 666 O O . GLN A 1 90 ? -10.092 4.154 4.499 1.00 92.69 90 GLN A O 1
ATOM 671 N N . SER A 1 91 ? -9.380 5.474 6.164 1.00 89.38 91 SER A N 1
ATOM 672 C CA . SER A 1 91 ? -8.294 6.069 5.374 1.00 89.38 91 SER A CA 1
ATOM 673 C C . SER A 1 91 ? -7.243 5.036 4.974 1.00 89.38 91 SER A C 1
ATOM 675 O O . SER A 1 91 ? -6.747 5.085 3.853 1.00 89.38 91 SER A O 1
ATOM 677 N N . CYS A 1 92 ? -6.947 4.084 5.859 1.00 95.31 92 CYS A N 1
ATOM 678 C CA . CYS A 1 92 ? -5.993 3.009 5.616 1.00 95.31 92 CYS A CA 1
ATOM 679 C C . CYS A 1 92 ? -6.573 1.961 4.668 1.00 95.31 92 CYS A C 1
ATOM 681 O O . CYS A 1 92 ? -5.916 1.573 3.707 1.00 95.31 92 CYS A O 1
ATOM 683 N N . LEU A 1 93 ? -7.846 1.594 4.836 1.00 95.38 93 LEU A N 1
ATOM 684 C CA . LEU A 1 93 ? -8.531 0.716 3.886 1.00 95.38 93 LEU A CA 1
ATOM 685 C C . LEU A 1 93 ? -8.605 1.324 2.476 1.00 95.38 93 LEU A C 1
ATOM 687 O O . LEU A 1 93 ? -8.447 0.617 1.482 1.00 95.38 93 LEU A O 1
ATOM 691 N N . ASN A 1 94 ? -8.843 2.633 2.367 1.00 95.25 94 ASN A N 1
ATOM 692 C CA . ASN A 1 94 ? -8.839 3.331 1.082 1.00 95.25 94 ASN A CA 1
ATOM 693 C C . ASN A 1 94 ? -7.434 3.374 0.472 1.00 95.25 94 ASN A C 1
ATOM 695 O O . ASN A 1 94 ? -7.300 3.119 -0.721 1.00 95.25 94 ASN A O 1
ATOM 699 N N . ALA A 1 95 ? -6.401 3.628 1.283 1.00 95.31 95 ALA A N 1
ATOM 700 C CA . ALA A 1 95 ? -5.008 3.548 0.851 1.00 95.31 95 ALA A CA 1
ATOM 701 C C . ALA A 1 95 ? -4.697 2.165 0.272 1.00 95.31 95 ALA A C 1
ATOM 703 O O . ALA A 1 95 ? -4.305 2.056 -0.882 1.00 95.31 95 ALA A O 1
ATOM 704 N N . LEU A 1 96 ? -4.983 1.097 1.020 1.00 95.50 96 LEU A N 1
ATOM 705 C CA . LEU A 1 96 ? -4.733 -0.281 0.596 1.00 95.50 96 LEU A CA 1
ATOM 706 C C . LEU A 1 96 ? -5.458 -0.642 -0.709 1.00 95.50 96 LEU A C 1
ATOM 708 O O . LEU A 1 96 ? -4.864 -1.276 -1.578 1.00 95.50 96 LEU A O 1
ATOM 712 N N . ARG A 1 97 ? -6.711 -0.203 -0.895 1.00 95.38 97 ARG A N 1
ATOM 713 C CA . ARG A 1 97 ? -7.444 -0.402 -2.160 1.00 95.38 97 ARG A CA 1
ATOM 714 C C . ARG A 1 97 ? -6.809 0.355 -3.326 1.00 95.38 97 ARG A C 1
ATOM 716 O O . ARG A 1 97 ? -6.717 -0.198 -4.421 1.00 95.38 97 ARG A O 1
ATOM 723 N N . THR A 1 98 ? -6.360 1.588 -3.104 1.00 95.00 98 THR A N 1
ATOM 724 C CA . THR A 1 98 ? -5.642 2.368 -4.122 1.00 95.00 98 THR A CA 1
ATOM 725 C C . THR A 1 98 ? -4.301 1.726 -4.458 1.00 95.00 98 THR A C 1
ATOM 727 O O . THR A 1 98 ? -3.970 1.569 -5.629 1.00 95.00 98 THR A O 1
ATOM 730 N N . LEU A 1 99 ? -3.539 1.288 -3.458 1.00 94.88 99 LEU A N 1
ATOM 731 C CA . LEU A 1 99 ? -2.274 0.584 -3.658 1.00 94.88 99 LEU A CA 1
ATOM 732 C C . LEU A 1 99 ? -2.487 -0.717 -4.441 1.00 94.88 99 LEU A C 1
ATOM 734 O O . LEU A 1 99 ? -1.762 -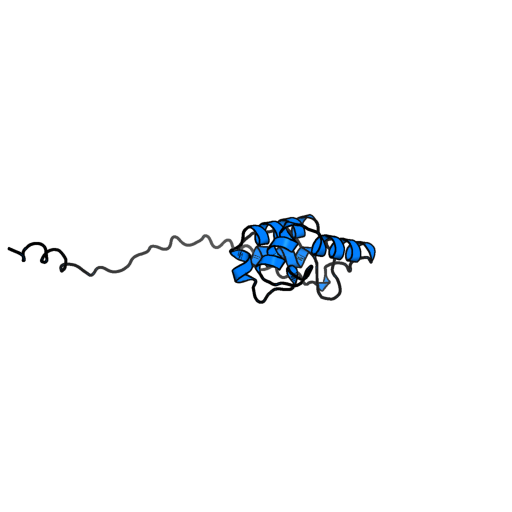0.988 -5.392 1.00 94.88 99 LEU A O 1
ATOM 738 N N . LEU A 1 100 ? -3.536 -1.482 -4.132 1.00 94.69 100 LEU A N 1
ATOM 739 C CA . LEU A 1 100 ? -3.896 -2.687 -4.880 1.00 94.69 100 LEU A CA 1
ATOM 740 C C . LEU A 1 100 ? -4.168 -2.409 -6.368 1.00 94.69 100 LEU A C 1
ATOM 742 O O . LEU A 1 100 ? -3.803 -3.206 -7.238 1.00 94.69 100 LEU A O 1
ATOM 746 N N . SER A 1 101 ? -4.840 -1.299 -6.679 1.00 94.12 101 SER A N 1
ATOM 747 C CA . SER A 1 101 ? -5.208 -0.962 -8.057 1.00 94.12 101 SER A CA 1
ATOM 748 C C . SER A 1 101 ? -4.064 -0.325 -8.845 1.00 94.12 101 SER A C 1
ATOM 750 O O . SER A 1 101 ? -4.008 -0.508 -10.059 1.00 94.12 101 SER A O 1
ATOM 752 N N . THR A 1 102 ? -3.139 0.362 -8.172 1.00 94.50 102 THR A N 1
ATOM 753 C CA . THR A 1 102 ? -2.096 1.179 -8.816 1.00 94.50 102 THR A CA 1
ATOM 754 C C . THR A 1 102 ? -0.709 0.545 -8.813 1.00 94.50 102 THR A C 1
ATOM 756 O O . THR A 1 102 ? 0.064 0.799 -9.736 1.00 94.50 102 THR A O 1
ATOM 759 N N . LEU A 1 103 ? -0.377 -0.290 -7.822 1.00 93.94 103 LEU A N 1
ATOM 760 C CA . LEU A 1 103 ? 0.948 -0.899 -7.739 1.00 93.94 103 LEU A CA 1
ATOM 761 C C . LEU A 1 103 ? 1.172 -1.923 -8.861 1.00 93.94 103 LEU A C 1
ATOM 763 O O . LEU A 1 103 ? 0.247 -2.660 -9.235 1.00 93.94 103 LEU A O 1
ATOM 767 N N . PRO A 1 104 ? 2.413 -2.017 -9.371 1.00 91.50 104 PRO A N 1
ATOM 768 C CA . PRO A 1 104 ? 2.758 -3.010 -10.371 1.00 91.50 104 PRO A CA 1
ATOM 769 C C . PRO A 1 104 ? 2.655 -4.428 -9.790 1.00 91.50 104 PRO A C 1
ATOM 771 O O . PRO A 1 104 ? 2.990 -4.689 -8.631 1.00 91.50 104 PRO A O 1
ATOM 774 N N . SER A 1 105 ? 2.191 -5.361 -10.623 1.00 89.88 105 SER A N 1
ATOM 775 C CA . SER A 1 105 ? 2.137 -6.794 -10.310 1.00 89.88 105 SER A CA 1
ATOM 776 C C . SER A 1 105 ? 3.520 -7.433 -10.480 1.00 89.88 105 SER A C 1
ATOM 778 O O . SER A 1 105 ? 3.746 -8.187 -11.422 1.00 89.88 105 SER A O 1
ATOM 780 N N . CYS A 1 106 ? 4.458 -7.082 -9.606 1.00 89.94 106 CYS A N 1
ATOM 781 C CA . CYS A 1 106 ? 5.819 -7.615 -9.597 1.00 89.94 106 CYS A CA 1
ATOM 782 C C . CYS A 1 106 ? 6.368 -7.685 -8.161 1.00 89.94 106 CYS A C 1
ATOM 784 O O . CYS A 1 106 ? 5.739 -7.175 -7.221 1.00 89.94 106 CYS A O 1
ATOM 786 N N . ARG A 1 107 ? 7.524 -8.334 -7.985 1.00 90.38 107 ARG A N 1
ATOM 787 C CA . ARG A 1 107 ? 8.230 -8.442 -6.702 1.00 90.38 107 ARG A CA 1
ATOM 788 C C . ARG A 1 107 ? 9.595 -7.771 -6.708 1.00 90.38 107 ARG A C 1
ATOM 790 O O . ARG A 1 107 ? 10.207 -7.611 -7.751 1.00 90.38 107 ARG A O 1
ATOM 797 N N . TYR A 1 108 ? 10.047 -7.409 -5.521 1.00 85.38 108 TYR A N 1
ATOM 798 C CA . TYR A 1 108 ? 11.415 -7.051 -5.203 1.00 85.38 108 TYR A CA 1
ATOM 799 C C . TYR A 1 108 ? 11.891 -8.014 -4.121 1.00 85.38 108 TYR A C 1
ATOM 801 O O . TYR A 1 108 ? 11.345 -8.006 -3.016 1.00 85.38 108 TYR A O 1
ATOM 809 N N . GLU A 1 109 ? 12.857 -8.875 -4.436 1.00 84.00 109 GLU A N 1
ATOM 810 C CA . GLU A 1 109 ? 13.306 -9.932 -3.522 1.00 84.00 109 GLU A CA 1
ATOM 811 C C . GLU A 1 109 ? 12.116 -10.798 -3.043 1.00 84.00 109 GLU A C 1
ATOM 813 O O . GLU A 1 109 ? 11.445 -11.455 -3.840 1.00 84.00 109 GLU A O 1
ATOM 818 N N . LEU A 1 110 ? 11.817 -10.792 -1.741 1.00 77.25 110 LEU A N 1
ATOM 819 C CA . LEU A 1 110 ? 10.713 -11.537 -1.125 1.00 77.25 110 LEU A CA 1
ATOM 820 C C . LEU A 1 110 ? 9.436 -10.701 -0.970 1.00 77.25 110 LEU A C 1
ATOM 822 O O . LEU A 1 110 ? 8.509 -11.109 -0.268 1.00 77.25 110 LEU A O 1
ATOM 826 N N . TRP A 1 111 ? 9.380 -9.525 -1.595 1.00 78.75 111 TRP A N 1
ATOM 827 C CA . TRP A 1 111 ? 8.311 -8.563 -1.389 1.00 78.75 111 TRP A CA 1
ATOM 828 C C . TRP A 1 111 ? 7.581 -8.220 -2.682 1.00 78.75 111 TRP A C 1
ATOM 830 O O . TRP A 1 111 ? 8.097 -7.533 -3.555 1.00 78.75 111 TRP A O 1
ATOM 840 N N . ALA A 1 112 ? 6.339 -8.680 -2.803 1.00 86.94 112 ALA A N 1
ATOM 841 C CA . ALA A 1 112 ? 5.480 -8.340 -3.928 1.00 86.94 112 ALA A CA 1
ATOM 842 C C . ALA A 1 112 ? 4.572 -7.160 -3.577 1.00 86.94 112 ALA A C 1
ATOM 844 O O . ALA A 1 112 ? 3.746 -7.255 -2.669 1.00 86.94 112 ALA A O 1
ATOM 845 N N . LEU A 1 113 ? 4.717 -6.055 -4.311 1.00 86.06 113 LEU A N 1
ATOM 846 C CA . LEU A 1 113 ? 4.092 -4.761 -4.010 1.00 86.06 113 LEU A CA 1
ATOM 847 C C . LEU A 1 113 ? 2.563 -4.863 -3.951 1.00 86.06 113 LEU A C 1
ATOM 849 O O . LEU A 1 113 ? 1.945 -4.720 -2.894 1.00 86.06 113 LEU A O 1
ATOM 853 N N . LYS A 1 114 ? 1.952 -5.180 -5.094 1.00 91.44 114 LYS A N 1
ATOM 854 C CA . LYS A 1 114 ? 0.499 -5.328 -5.223 1.00 91.44 114 LYS A CA 1
ATOM 855 C C . LYS A 1 114 ? -0.052 -6.449 -4.338 1.00 91.44 114 LYS A C 1
ATOM 857 O O . LYS A 1 114 ? -1.106 -6.297 -3.726 1.00 91.44 114 LYS A O 1
ATOM 862 N N . TYR A 1 115 ? 0.679 -7.558 -4.238 1.00 89.62 115 TYR A N 1
ATOM 863 C CA . TYR A 1 115 ? 0.288 -8.697 -3.408 1.00 89.62 115 TYR A CA 1
ATOM 864 C C . TYR A 1 115 ? 0.287 -8.357 -1.912 1.00 89.62 115 TYR A C 1
ATOM 866 O O . TYR A 1 115 ? -0.593 -8.799 -1.183 1.00 89.62 115 TYR A O 1
ATOM 874 N N . SER A 1 116 ? 1.213 -7.522 -1.442 1.00 89.69 116 SER A N 1
ATOM 875 C CA . SER A 1 116 ? 1.248 -7.097 -0.038 1.00 89.69 116 SER A CA 1
ATOM 876 C C . SER A 1 116 ? 0.017 -6.270 0.330 1.00 89.69 116 SER A C 1
ATOM 878 O O . SER A 1 116 ? -0.565 -6.490 1.389 1.00 89.69 116 SER A O 1
ATOM 880 N N . ALA A 1 117 ? -0.443 -5.391 -0.569 1.00 92.75 117 ALA A N 1
ATOM 881 C CA . ALA A 1 117 ? -1.711 -4.680 -0.397 1.00 92.75 117 ALA A CA 1
ATOM 882 C C . ALA A 1 117 ? -2.910 -5.645 -0.376 1.00 92.75 117 ALA A C 1
ATOM 884 O O . ALA A 1 117 ? -3.807 -5.498 0.454 1.00 92.75 117 ALA A O 1
ATOM 885 N N . ALA A 1 118 ? -2.900 -6.665 -1.244 1.00 91.38 118 ALA A N 1
ATOM 886 C CA . ALA A 1 118 ? -3.926 -7.707 -1.274 1.00 91.38 118 ALA A CA 1
ATOM 887 C C . ALA A 1 118 ? -3.983 -8.466 0.057 1.00 91.38 118 ALA A C 1
ATOM 889 O O . ALA A 1 118 ? -5.043 -8.583 0.665 1.00 91.38 118 ALA A O 1
ATOM 890 N N . LYS A 1 119 ? -2.826 -8.921 0.547 1.00 89.38 119 LYS A N 1
ATOM 891 C CA . LYS A 1 119 ? -2.689 -9.649 1.811 1.00 89.38 119 LYS A CA 1
ATOM 892 C C . LYS A 1 119 ? -3.179 -8.822 3.000 1.00 89.38 119 LYS A C 1
ATOM 894 O O . LYS A 1 119 ? -3.875 -9.354 3.857 1.00 89.38 119 LYS A O 1
ATOM 899 N N . PHE A 1 120 ? -2.874 -7.526 3.020 1.00 92.00 120 PHE A N 1
ATOM 900 C CA . PHE A 1 120 ? -3.389 -6.605 4.032 1.00 92.00 120 PHE A CA 1
ATOM 901 C C . PHE A 1 120 ? -4.917 -6.486 3.992 1.00 92.00 120 PHE A C 1
ATOM 903 O O . PHE A 1 120 ? -5.572 -6.560 5.025 1.00 92.00 120 PHE A O 1
ATOM 910 N N . LEU A 1 121 ? -5.507 -6.349 2.803 1.00 92.94 121 LEU A N 1
ATOM 911 C CA . LEU A 1 121 ? -6.965 -6.302 2.654 1.00 92.94 121 LEU A CA 1
ATOM 912 C C . LEU A 1 121 ? -7.626 -7.619 3.073 1.00 92.94 121 LEU A C 1
ATOM 914 O O . LEU A 1 121 ? -8.645 -7.586 3.760 1.00 92.94 121 LEU A O 1
ATOM 918 N N . HIS A 1 122 ? -7.020 -8.759 2.734 1.00 91.12 122 HIS A N 1
ATOM 919 C CA . HIS A 1 122 ? -7.477 -10.072 3.184 1.00 91.12 122 HIS A CA 1
ATOM 920 C C . HIS A 1 122 ? -7.428 -10.213 4.706 1.00 91.12 122 HIS A C 1
ATOM 922 O O . HIS A 1 122 ? -8.386 -10.718 5.286 1.00 91.12 122 HIS A O 1
ATOM 928 N N . HIS A 1 123 ? -6.365 -9.721 5.351 1.00 90.69 123 HIS A N 1
ATOM 929 C CA . HIS A 1 123 ? -6.278 -9.648 6.814 1.00 90.69 123 HIS A CA 1
ATOM 930 C C . HIS A 1 123 ? -7.439 -8.837 7.405 1.00 90.69 123 HIS A C 1
ATOM 9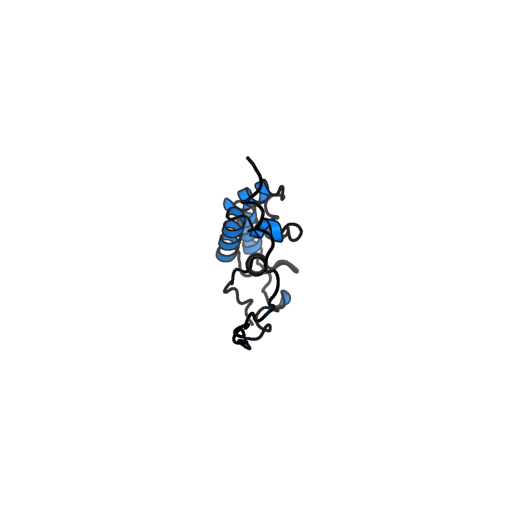32 O O . HIS A 1 123 ? -8.063 -9.256 8.372 1.00 90.69 123 HIS A O 1
ATOM 938 N N . CYS A 1 124 ? -7.822 -7.741 6.747 1.00 92.69 124 CYS A N 1
ATOM 939 C CA . CYS A 1 124 ? -8.984 -6.934 7.123 1.00 92.69 124 CYS A CA 1
ATOM 940 C C . CYS A 1 124 ? -10.352 -7.542 6.742 1.00 92.69 124 CYS A C 1
ATOM 942 O O . CYS A 1 124 ? -11.367 -6.850 6.827 1.00 92.69 124 CYS A O 1
ATOM 944 N N . GLY A 1 125 ? -10.411 -8.794 6.274 1.00 93.12 125 GLY A N 1
ATOM 945 C CA . GLY A 1 125 ? -11.654 -9.454 5.859 1.00 93.12 125 GLY A CA 1
ATOM 946 C C . GLY A 1 125 ? -12.233 -8.950 4.530 1.00 93.12 125 GLY A C 1
ATOM 947 O O . GLY A 1 125 ? -13.400 -9.197 4.228 1.00 93.12 125 GLY A O 1
ATOM 948 N N . ILE A 1 126 ? -11.443 -8.238 3.720 1.00 91.94 126 ILE A N 1
ATOM 949 C CA . ILE A 1 126 ? -11.852 -7.707 2.416 1.00 91.94 126 ILE A CA 1
ATOM 950 C C . ILE A 1 126 ? -11.304 -8.619 1.318 1.00 91.94 126 ILE A C 1
ATOM 952 O O . ILE A 1 126 ? -10.094 -8.722 1.123 1.00 91.94 126 ILE A O 1
ATOM 956 N N . ALA A 1 127 ? -12.200 -9.254 0.564 1.00 87.81 127 ALA A N 1
ATOM 957 C CA . ALA A 1 127 ? -11.816 -10.081 -0.575 1.00 87.81 127 ALA A CA 1
ATOM 958 C C . ALA A 1 127 ? -11.149 -9.242 -1.680 1.00 87.81 127 ALA A C 1
ATOM 960 O O . ALA A 1 127 ? -11.615 -8.149 -2.017 1.00 87.81 127 ALA A O 1
ATOM 961 N N . THR A 1 128 ? -10.079 -9.773 -2.275 1.00 84.19 128 THR A N 1
ATOM 962 C CA . THR A 1 128 ? -9.392 -9.157 -3.413 1.00 84.19 128 THR A CA 1
ATOM 963 C C . THR A 1 128 ? -9.248 -10.156 -4.557 1.00 84.19 128 THR A C 1
ATOM 965 O O . THR A 1 128 ? -9.006 -11.335 -4.329 1.00 84.19 128 THR A O 1
ATOM 968 N N . ASN A 1 129 ? -9.377 -9.686 -5.800 1.00 69.69 129 ASN A N 1
ATOM 969 C CA . ASN A 1 129 ? -9.236 -10.529 -6.996 1.00 69.69 129 ASN A CA 1
ATOM 970 C C . ASN A 1 129 ? -7.791 -10.567 -7.515 1.00 69.69 129 ASN A C 1
ATOM 972 O O . ASN A 1 129 ? -7.564 -10.687 -8.718 1.00 69.69 129 ASN A O 1
ATOM 976 N N . VAL A 1 130 ? -6.797 -10.408 -6.638 1.00 65.19 130 VAL A N 1
ATOM 977 C CA . VAL A 1 130 ? -5.398 -10.515 -7.056 1.00 65.19 130 VAL A CA 1
ATOM 978 C C . VAL A 1 130 ? -5.006 -11.979 -7.039 1.00 65.19 130 VAL A C 1
ATOM 980 O O . VAL A 1 130 ? -4.529 -12.507 -6.043 1.00 65.19 130 VAL A O 1
ATOM 983 N N . THR A 1 131 ? -5.208 -12.627 -8.181 1.00 52.16 131 THR A N 1
ATOM 984 C CA . THR A 1 131 ? -4.509 -13.860 -8.522 1.00 52.16 131 THR A CA 1
ATOM 985 C C . THR A 1 131 ? -3.031 -13.517 -8.658 1.00 52.16 131 THR A C 1
ATOM 987 O O . THR A 1 131 ? -2.635 -12.851 -9.616 1.00 52.16 131 THR A O 1
ATOM 990 N N . GLY A 1 132 ? -2.206 -13.937 -7.700 1.00 50.62 132 GLY A N 1
ATOM 991 C CA . GLY A 1 132 ? -0.815 -14.219 -8.031 1.00 50.62 132 GLY A CA 1
ATOM 992 C C . GLY A 1 132 ? -0.866 -15.328 -9.078 1.00 50.62 132 GLY A C 1
ATOM 993 O O . GLY A 1 132 ? -1.340 -16.419 -8.774 1.00 50.62 132 GLY A O 1
ATOM 994 N N . SER A 1 133 ? -0.596 -14.974 -10.335 1.00 41.19 133 SER A N 1
ATOM 995 C CA . SER A 1 133 ? -0.826 -15.851 -11.482 1.00 41.19 133 SER A CA 1
ATOM 996 C C . SER A 1 133 ? -0.092 -17.182 -11.310 1.00 41.19 133 SER A C 1
ATOM 998 O O . SER A 1 133 ? 1.027 -17.196 -10.807 1.00 41.19 133 SER A O 1
ATOM 1000 N N . ALA A 1 134 ? -0.800 -18.242 -11.706 1.00 37.03 134 ALA A N 1
ATOM 1001 C CA . ALA A 1 134 ? -0.482 -19.661 -11.568 1.00 37.03 134 ALA A CA 1
ATOM 1002 C C . ALA A 1 134 ? 0.885 -20.102 -12.106 1.00 37.03 134 ALA A C 1
ATOM 1004 O O . ALA A 1 134 ? 1.374 -19.465 -13.068 1.00 37.03 134 ALA A O 1
#

pLDDT: mean 77.39, std 21.31, range [37.03, 96.0]

Sequence (134 aa):
MTSLTYLSVILLLHLVAAVVCTATDASNGTETAVATFVYDIPECTYDQLKLGEAILTTEPNTLRCETKFGIKPGMLLQSATVADELCGEQSCLNALRTLLSTLPSCRYELWALKYSAAKFLHHCGIATNVTGSA

Secondary structure (DSSP, 8-state):
---SGGGGSSS-------------------GGGS---GGGSPBPPHHHHHHHHHHHHH-HHHHHHHHHHTPPTT-GGG-GGGHHHHHT-HHHHHHHHHHHHHS-S-EETTEEHHHHHHHHHHHTT---------

Radius of gyration: 23.67 Å; chains: 1; bounding box: 58×38×65 Å

Foldseek 3Di:
DDDDVVVVPDDDDDDDDDPPPPDDPPPPPDPPQLPDQLVLFAADDPVLVVQLQCLQQPVVLNVVLCVVVVHDGSCLLVPPVCLVVLLVDPSSLVSLVCQLVRHDRHDDPRGGRNSSSQVSCVVSVHHDPDRPDD